Protein AF-A0A355BCX5-F1 (afdb_monomer_lite)

pLDDT: mean 84.25, std 14.7, range [41.22, 96.62]

Secondary structure (DSSP, 8-state):
-HHHHHHTTTTS-SSSHHHHHHHHHHHHHHHHHHHHHHHHHHHHHHHHHHHHHHHHS-S-B---TTTHHHHHHHHHHHHHH--GGGHHHHHHHHHHTB-HHHHHTS-SS-S-HHHHHHHHHHH--PPPHHHHHHHHHH----TT-HHHHHHHHHHHHHHHHHHHHHTT---

Radius of gyration: 29.66 Å; chains: 1; bounding box: 55×32×90 Å

Foldseek 3Di:
DVVVLVVVPPPDDDPPVVVVSVVVVVVVVVVVVVVVVVVVVLVVVLVVLLVVLCVLLVAADQQALVCLVSLLVSLVVSVVVDDPSCFVVSVVSNLVRYHHPLNVQDDPDDPGSVSSNVSSVVRRDQDALVVLVVVLVPQDQDPVCVVVSVVSNVVSVVSNVVNCVVVVVDD

Sequence (171 aa):
NFKVIFNELKDSDEKVVSGLKFKKLADEIKTYIEKQSDIITITMNKVEFLKLAAATINRSFEGDPLKLNSFIDAIELLDSIASNELKDTLILFVKTRLEGKAREIIPENPTSIQDIIKILKNKIKPENSKVVAGKIATLQIRNNDYAEFSKNVEELADALERTLVIEGMTQ

Structure (mmCIF, N/CA/C/O backbone):
data_AF-A0A355BCX5-F1
#
_entry.id   AF-A0A355BCX5-F1
#
loop_
_atom_site.group_PDB
_atom_site.id
_atom_site.type_symbol
_atom_site.label_atom_id
_atom_site.label_alt_id
_atom_site.label_comp_id
_atom_site.label_asym_id
_atom_site.label_entity_id
_atom_site.label_seq_id
_atom_site.pdbx_PDB_ins_code
_atom_site.Cartn_x
_atom_site.Cartn_y
_atom_site.Cartn_z
_atom_site.occupancy
_atom_site.B_iso_or_equiv
_atom_site.auth_seq_id
_atom_site.auth_comp_id
_atom_site.auth_asym_id
_atom_site.auth_atom_id
_atom_site.pdbx_PDB_model_num
ATOM 1 N N . ASN A 1 1 ? 8.278 -11.508 -45.360 1.00 52.72 1 ASN A N 1
ATOM 2 C CA . ASN A 1 1 ? 9.233 -10.489 -45.853 1.00 52.72 1 ASN A CA 1
ATOM 3 C C . ASN A 1 1 ? 10.602 -11.013 -46.271 1.00 52.72 1 ASN A C 1
ATOM 5 O O . ASN A 1 1 ? 11.017 -10.631 -47.352 1.00 52.72 1 ASN A O 1
ATOM 9 N N . PHE A 1 2 ? 11.266 -11.935 -45.555 1.00 41.22 2 PHE A N 1
ATOM 10 C CA . PHE A 1 2 ? 12.540 -12.540 -46.020 1.00 41.22 2 PHE A CA 1
ATOM 11 C C . PHE A 1 2 ? 12.479 -13.170 -47.428 1.00 41.22 2 PHE A C 1
ATOM 13 O O . PHE A 1 2 ? 13.434 -13.091 -48.193 1.00 41.22 2 PHE A O 1
ATOM 20 N N . LYS A 1 3 ? 11.330 -13.754 -47.792 1.00 45.88 3 LYS A N 1
ATOM 21 C CA . LYS A 1 3 ? 11.118 -14.444 -49.076 1.00 45.88 3 LYS A CA 1
ATOM 22 C C . LYS A 1 3 ? 11.081 -13.511 -50.300 1.00 45.88 3 LYS A C 1
ATOM 24 O O . LYS A 1 3 ? 11.353 -13.964 -51.401 1.00 45.88 3 LYS A O 1
ATOM 29 N N . VAL A 1 4 ? 10.734 -12.236 -50.109 1.00 53.41 4 VAL A N 1
ATOM 30 C CA . VAL A 1 4 ? 10.634 -11.244 -51.199 1.00 53.41 4 VAL A CA 1
ATOM 31 C C . VAL A 1 4 ? 12.023 -10.703 -51.539 1.00 53.41 4 VAL A C 1
ATOM 33 O O . VAL A 1 4 ? 12.421 -10.716 -52.697 1.00 53.41 4 VAL A O 1
ATOM 36 N N . ILE A 1 5 ? 12.807 -10.375 -50.510 1.00 52.09 5 ILE A N 1
ATOM 37 C CA . ILE A 1 5 ? 14.177 -9.852 -50.636 1.00 52.09 5 ILE A CA 1
ATOM 38 C C . ILE A 1 5 ? 15.110 -10.876 -51.303 1.00 52.09 5 ILE A C 1
ATOM 40 O O . ILE A 1 5 ? 15.967 -10.517 -52.104 1.00 52.09 5 ILE A O 1
ATOM 44 N N . PHE A 1 6 ? 14.923 -12.168 -51.017 1.00 48.34 6 PHE A N 1
ATOM 45 C CA . PHE A 1 6 ? 15.739 -13.228 -51.616 1.00 48.34 6 PHE A CA 1
ATOM 46 C C . PHE A 1 6 ? 15.461 -13.429 -53.116 1.00 48.34 6 PHE A C 1
ATOM 48 O O . PHE A 1 6 ? 16.357 -13.820 -53.860 1.00 48.34 6 PHE A O 1
ATOM 55 N N . ASN A 1 7 ? 14.235 -13.142 -53.571 1.00 49.66 7 ASN A N 1
ATOM 56 C CA . ASN A 1 7 ? 13.847 -13.309 -54.971 1.00 49.66 7 ASN A CA 1
ATOM 57 C C . ASN A 1 7 ? 14.336 -12.155 -55.862 1.00 49.66 7 ASN A C 1
ATOM 59 O O . ASN A 1 7 ? 14.687 -12.401 -57.009 1.00 49.66 7 ASN A O 1
ATOM 63 N N . GLU A 1 8 ? 14.446 -10.931 -55.339 1.00 49.16 8 GLU A N 1
ATOM 64 C CA . GLU A 1 8 ? 14.963 -9.768 -56.087 1.00 49.16 8 GLU A CA 1
ATOM 65 C C . GLU A 1 8 ? 16.483 -9.820 -56.349 1.00 49.16 8 GLU A C 1
ATOM 67 O O . GLU A 1 8 ? 17.011 -9.061 -57.161 1.00 49.16 8 GLU A O 1
ATOM 72 N N . LEU A 1 9 ? 17.212 -10.716 -55.675 1.00 46.91 9 LEU A N 1
ATOM 73 C CA . LEU A 1 9 ? 18.670 -10.851 -55.785 1.00 46.91 9 LEU A CA 1
ATOM 74 C C . LEU A 1 9 ? 19.126 -11.840 -56.864 1.00 46.91 9 LEU A C 1
ATOM 76 O O . LEU A 1 9 ? 20.314 -11.871 -57.184 1.00 46.91 9 LEU A O 1
ATOM 80 N N . LYS A 1 10 ? 18.210 -12.640 -57.420 1.00 49.28 10 LYS A N 1
ATOM 81 C CA . LYS A 1 10 ? 18.548 -13.681 -58.399 1.00 49.28 10 LYS A CA 1
ATOM 82 C C . LYS A 1 10 ? 18.809 -13.127 -59.810 1.00 49.28 10 LYS A C 1
ATOM 84 O O . LYS A 1 10 ? 19.475 -13.796 -60.589 1.00 49.28 10 LYS A O 1
ATOM 89 N N . ASP A 1 11 ? 18.361 -11.900 -60.091 1.00 51.72 11 ASP A N 1
ATOM 90 C CA . ASP A 1 11 ? 18.287 -11.344 -61.453 1.00 51.72 11 ASP A CA 1
ATOM 91 C C . ASP A 1 11 ? 19.242 -10.161 -61.737 1.00 51.72 11 ASP A C 1
ATOM 93 O O . ASP A 1 11 ? 19.022 -9.413 -62.685 1.00 51.72 11 ASP A O 1
ATOM 97 N N . SER A 1 12 ? 20.319 -9.942 -60.964 1.00 45.84 12 SER A N 1
ATOM 98 C CA . SER A 1 12 ? 21.251 -8.834 -61.267 1.00 45.84 12 SER A CA 1
ATOM 99 C C . SER A 1 12 ? 22.736 -9.178 -61.089 1.00 45.84 12 SER A C 1
ATOM 101 O O . SER A 1 12 ? 23.195 -9.315 -59.956 1.00 45.84 12 SER A O 1
ATOM 103 N N . ASP A 1 13 ? 23.438 -9.258 -62.223 1.00 46.75 13 ASP A N 1
ATOM 104 C CA . ASP A 1 13 ? 24.884 -9.214 -62.511 1.00 46.75 13 ASP A CA 1
ATOM 105 C C . ASP A 1 13 ? 25.913 -9.358 -61.366 1.00 46.75 13 ASP A C 1
ATOM 107 O O . ASP A 1 13 ? 25.975 -8.625 -60.377 1.00 46.75 13 ASP A O 1
ATOM 111 N N . GLU A 1 14 ? 26.844 -10.287 -61.582 1.00 50.94 14 GLU A N 1
ATOM 112 C CA . GLU A 1 14 ? 27.129 -11.355 -60.621 1.00 50.94 14 GLU A CA 1
ATOM 113 C C . GLU A 1 14 ? 28.325 -11.152 -59.665 1.00 50.94 14 GLU A C 1
ATOM 115 O O . GLU A 1 14 ? 28.545 -12.009 -58.812 1.00 50.94 14 GLU A O 1
ATOM 120 N N . LYS A 1 15 ? 29.137 -10.080 -59.730 1.00 48.84 15 LYS A N 1
ATOM 121 C CA . LYS A 1 15 ? 30.386 -10.048 -58.908 1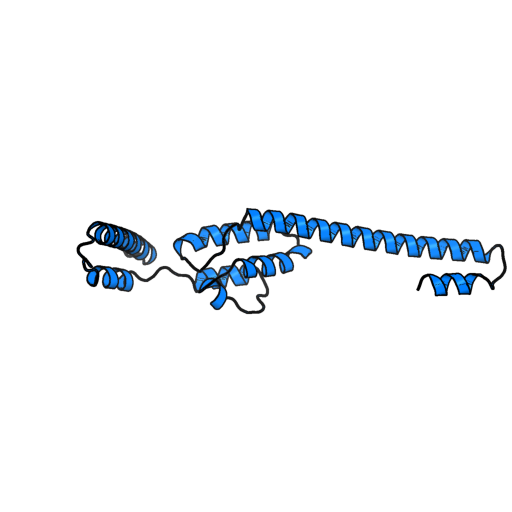.00 48.84 15 LYS A CA 1
ATOM 122 C C . LYS A 1 15 ? 30.755 -8.771 -58.150 1.00 48.84 15 LYS A C 1
ATOM 124 O O . LYS A 1 15 ? 31.453 -8.880 -57.148 1.00 48.84 15 LYS A O 1
ATOM 129 N N . VAL A 1 16 ? 30.285 -7.587 -58.544 1.00 45.53 16 VAL A N 1
ATOM 130 C CA . VAL A 1 16 ? 30.591 -6.325 -57.818 1.00 45.53 16 VAL A CA 1
ATOM 131 C C . VAL A 1 16 ? 29.358 -5.782 -57.088 1.00 45.53 16 VAL A C 1
ATOM 133 O O . VAL A 1 16 ? 29.449 -5.284 -55.967 1.00 45.53 16 VAL A O 1
ATOM 136 N N . VAL A 1 17 ? 28.180 -5.964 -57.686 1.00 49.84 17 VAL A N 1
ATOM 137 C CA . VAL A 1 17 ? 26.880 -5.591 -57.113 1.00 49.84 17 VAL A CA 1
ATOM 138 C C . VAL A 1 17 ? 26.498 -6.520 -55.954 1.00 49.84 17 VAL A C 1
ATOM 140 O O . VAL A 1 17 ? 25.881 -6.078 -54.985 1.00 49.84 17 VAL A O 1
ATOM 143 N N . SER A 1 18 ? 26.933 -7.781 -55.999 1.00 52.59 18 SER A N 1
ATOM 144 C CA . SER A 1 18 ? 26.726 -8.761 -54.933 1.00 52.59 18 SER A CA 1
ATOM 145 C C . SER A 1 18 ? 27.391 -8.322 -53.624 1.00 52.59 18 SER A C 1
ATOM 147 O O . SER A 1 18 ? 26.712 -8.240 -52.607 1.00 52.59 18 SER A O 1
ATOM 149 N N . GLY A 1 19 ? 28.669 -7.927 -53.635 1.00 52.94 19 GLY A N 1
ATOM 150 C CA . GLY A 1 19 ? 29.395 -7.509 -52.424 1.00 52.94 19 GLY A CA 1
ATOM 151 C C . GLY A 1 19 ? 28.792 -6.293 -51.704 1.00 52.94 19 GLY A C 1
ATOM 152 O O . GLY A 1 19 ? 28.681 -6.295 -50.477 1.00 52.94 19 GLY A O 1
ATOM 153 N N . LEU A 1 20 ? 28.341 -5.275 -52.451 1.00 53.22 20 LEU A N 1
ATOM 154 C CA . LEU A 1 20 ? 27.690 -4.089 -51.872 1.00 53.22 20 LEU A CA 1
ATOM 155 C C . LEU A 1 20 ? 26.283 -4.401 -51.331 1.00 53.22 20 LEU A C 1
ATOM 157 O O . LEU A 1 20 ? 25.919 -3.921 -50.256 1.00 53.22 20 LEU A O 1
ATOM 161 N N . LYS A 1 21 ? 25.502 -5.228 -52.044 1.00 62.00 21 LYS A N 1
ATOM 162 C CA . LYS A 1 21 ? 24.171 -5.678 -51.600 1.00 62.00 21 LYS A CA 1
ATOM 163 C C . LYS A 1 21 ? 24.260 -6.593 -50.373 1.00 62.00 21 LYS A C 1
ATOM 165 O O . LYS A 1 21 ? 23.463 -6.436 -49.452 1.00 62.00 21 LYS A O 1
ATOM 170 N N . PHE A 1 22 ? 25.258 -7.479 -50.309 1.00 63.31 22 PHE A N 1
ATOM 171 C CA . PHE A 1 22 ? 25.509 -8.336 -49.146 1.00 63.31 22 PHE A CA 1
ATOM 172 C C . PHE A 1 22 ? 25.932 -7.537 -47.914 1.00 63.31 22 PHE A C 1
ATOM 174 O O . PHE A 1 22 ? 25.459 -7.836 -46.822 1.00 63.31 22 PHE A O 1
ATOM 181 N N . LYS A 1 23 ? 26.764 -6.499 -48.072 1.00 72.38 23 LYS A N 1
ATOM 182 C CA . LYS A 1 23 ? 27.154 -5.632 -46.951 1.00 72.38 23 LYS A CA 1
ATOM 183 C C . LYS A 1 23 ? 25.956 -4.873 -46.378 1.00 72.38 23 LYS A C 1
ATOM 185 O O . LYS A 1 23 ? 25.743 -4.907 -45.174 1.00 72.38 23 LYS A O 1
ATOM 190 N N . LYS A 1 24 ? 25.128 -4.276 -47.243 1.00 76.62 24 LYS A N 1
ATOM 191 C CA . LYS A 1 24 ? 23.904 -3.579 -46.822 1.00 76.62 24 LYS A CA 1
ATOM 192 C C . LYS A 1 24 ? 22.926 -4.517 -46.105 1.00 76.62 24 LYS A C 1
ATOM 194 O O . LYS A 1 24 ? 22.400 -4.165 -45.056 1.00 76.62 24 LYS A O 1
ATOM 199 N N . LEU A 1 25 ? 22.734 -5.728 -46.631 1.00 75.38 25 LEU A N 1
ATOM 200 C CA . LEU A 1 25 ? 21.898 -6.746 -45.993 1.00 75.38 25 LEU A CA 1
ATOM 201 C C . LEU A 1 25 ? 22.469 -7.197 -44.638 1.00 75.38 25 LEU A C 1
ATOM 203 O O . LEU A 1 25 ? 21.715 -7.385 -43.689 1.00 75.38 25 LEU A O 1
ATOM 207 N N . ALA A 1 26 ? 23.791 -7.352 -44.526 1.00 77.50 26 ALA A N 1
ATOM 208 C CA . ALA A 1 26 ? 24.448 -7.698 -43.269 1.00 77.50 26 ALA A CA 1
ATOM 209 C C . ALA A 1 26 ? 24.286 -6.593 -42.212 1.00 77.50 26 ALA A C 1
ATOM 211 O O . ALA A 1 26 ? 23.997 -6.904 -41.057 1.00 77.50 26 ALA A O 1
ATOM 212 N N . ASP A 1 27 ? 24.407 -5.324 -42.608 1.00 81.50 27 ASP A N 1
ATOM 213 C CA . ASP A 1 27 ? 24.189 -4.174 -41.725 1.00 81.50 27 ASP A CA 1
ATOM 214 C C . ASP A 1 27 ? 22.724 -4.111 -41.245 1.00 81.50 27 ASP A C 1
ATOM 216 O O . ASP A 1 27 ? 22.469 -3.953 -40.052 1.00 81.50 27 ASP A O 1
ATOM 220 N N . GLU A 1 28 ? 21.750 -4.337 -42.136 1.00 81.50 28 GLU A N 1
ATOM 221 C CA . GLU A 1 28 ? 20.321 -4.390 -41.785 1.00 81.50 28 GLU A CA 1
ATOM 222 C C . GLU A 1 28 ? 19.988 -5.555 -40.835 1.00 81.50 28 GLU A C 1
ATOM 224 O O . GLU A 1 28 ? 19.253 -5.376 -39.858 1.00 81.50 28 GLU A O 1
ATOM 229 N N . ILE A 1 29 ? 20.559 -6.742 -41.077 1.00 80.56 29 ILE A N 1
ATOM 230 C CA . ILE A 1 29 ? 20.419 -7.906 -40.189 1.00 80.56 29 ILE A CA 1
ATOM 231 C C . ILE A 1 29 ? 21.027 -7.603 -38.817 1.00 80.56 29 ILE A C 1
ATOM 233 O O . ILE A 1 29 ? 20.406 -7.906 -37.798 1.00 80.56 29 ILE A O 1
ATOM 237 N N . LYS A 1 30 ? 22.207 -6.976 -38.773 1.00 83.62 30 LYS A N 1
ATOM 238 C CA . LYS A 1 30 ? 22.875 -6.602 -37.523 1.00 83.62 30 LYS A CA 1
ATOM 239 C C . LYS A 1 30 ? 22.021 -5.634 -36.703 1.00 83.62 30 LYS A C 1
ATOM 241 O O . LYS A 1 30 ? 21.745 -5.919 -35.542 1.00 83.62 30 LYS A O 1
ATOM 246 N N . THR A 1 31 ? 21.512 -4.565 -37.319 1.00 85.19 31 THR A N 1
ATOM 247 C CA . THR A 1 31 ? 20.613 -3.608 -36.651 1.00 85.19 31 THR A CA 1
ATOM 248 C C . THR A 1 31 ? 19.330 -4.272 -36.144 1.00 85.19 31 THR A C 1
ATOM 250 O O . THR A 1 31 ? 18.820 -3.911 -35.083 1.00 85.19 31 THR A O 1
ATOM 253 N N . TYR A 1 32 ? 18.779 -5.243 -36.878 1.00 83.00 32 TYR A N 1
ATOM 254 C CA . TYR A 1 32 ? 17.609 -5.992 -36.419 1.00 83.00 32 TYR A CA 1
ATOM 255 C C . TYR A 1 32 ? 17.924 -6.866 -35.197 1.00 83.00 32 TYR A C 1
ATOM 257 O O . TYR A 1 32 ? 17.150 -6.872 -34.241 1.00 83.00 32 TYR A O 1
ATOM 265 N N . ILE A 1 33 ? 19.055 -7.578 -35.207 1.00 83.81 33 ILE A N 1
ATOM 266 C CA . ILE A 1 33 ? 19.494 -8.420 -34.085 1.00 83.81 33 ILE A CA 1
ATOM 267 C C . ILE A 1 33 ? 19.739 -7.572 -32.832 1.00 83.81 33 ILE A C 1
ATOM 269 O O . ILE A 1 33 ? 19.271 -7.942 -31.758 1.00 83.81 33 ILE A O 1
ATOM 273 N N . GLU A 1 34 ? 20.403 -6.423 -32.970 1.00 82.31 34 GLU A N 1
ATOM 274 C CA . GLU A 1 34 ? 20.648 -5.484 -31.865 1.00 82.31 34 GLU A CA 1
ATOM 275 C C . GLU A 1 34 ? 19.327 -5.003 -31.245 1.00 82.31 34 GLU A C 1
ATOM 277 O O . GLU A 1 34 ? 19.114 -5.172 -30.047 1.00 82.31 34 GLU A O 1
ATOM 282 N N . LYS A 1 35 ? 18.369 -4.553 -32.069 1.00 82.44 35 LYS A N 1
ATOM 283 C CA . LYS A 1 35 ? 17.033 -4.157 -31.590 1.00 82.44 35 LYS A CA 1
ATOM 284 C C . LYS A 1 35 ? 16.299 -5.281 -30.856 1.00 82.44 35 LYS A C 1
ATOM 286 O O . LYS A 1 35 ? 15.636 -5.025 -29.857 1.00 82.44 35 LYS A O 1
ATOM 291 N N . GLN A 1 36 ? 16.379 -6.520 -31.346 1.00 78.69 36 GLN A N 1
ATOM 292 C CA . GLN A 1 36 ? 15.753 -7.663 -30.671 1.00 78.69 36 GLN A CA 1
ATOM 293 C C . GLN A 1 36 ? 16.427 -7.967 -29.327 1.00 78.69 36 GLN A C 1
ATOM 295 O O . GLN A 1 36 ? 15.737 -8.252 -28.350 1.00 78.69 36 GLN A O 1
ATOM 300 N N . SER A 1 37 ? 17.755 -7.858 -29.255 1.00 77.25 37 SER A N 1
ATOM 301 C CA . SER A 1 37 ? 18.516 -8.025 -28.013 1.00 77.25 37 SER A CA 1
ATOM 302 C C . SER A 1 37 ? 18.127 -6.985 -26.956 1.00 77.25 37 SER A C 1
ATOM 304 O O . SER A 1 37 ? 17.933 -7.337 -25.790 1.00 77.25 37 SER A O 1
ATOM 306 N N . ASP A 1 38 ? 17.939 -5.727 -27.357 1.00 80.31 38 ASP A N 1
ATOM 307 C CA . ASP A 1 38 ? 17.505 -4.652 -26.455 1.00 80.31 38 ASP A CA 1
ATOM 308 C C . ASP A 1 38 ? 16.096 -4.914 -25.904 1.00 80.31 38 ASP A C 1
ATOM 310 O O . ASP A 1 38 ? 15.863 -4.812 -24.699 1.00 80.31 38 ASP A O 1
ATOM 314 N N . ILE A 1 39 ? 15.160 -5.347 -26.758 1.00 78.50 39 ILE A N 1
ATOM 315 C CA . ILE A 1 39 ? 13.789 -5.700 -26.347 1.00 78.50 39 ILE A CA 1
ATOM 316 C C . ILE A 1 39 ? 13.797 -6.852 -25.336 1.00 78.50 39 ILE A C 1
ATOM 318 O O . ILE A 1 39 ? 13.076 -6.801 -24.332 1.00 78.50 39 ILE A O 1
ATOM 322 N N . ILE A 1 40 ? 14.605 -7.887 -25.581 1.00 75.00 40 ILE A N 1
ATOM 323 C CA . ILE A 1 40 ? 14.744 -9.030 -24.670 1.00 75.00 40 ILE A CA 1
ATOM 324 C C . ILE A 1 40 ? 15.301 -8.558 -23.323 1.00 75.00 40 ILE A C 1
ATOM 326 O O . ILE A 1 40 ? 14.741 -8.902 -22.282 1.00 75.00 40 ILE A O 1
ATOM 330 N N . THR A 1 41 ? 16.330 -7.710 -23.338 1.00 78.31 41 THR A N 1
ATOM 331 C CA . THR A 1 41 ? 16.964 -7.166 -22.126 1.00 78.31 41 THR A CA 1
ATOM 332 C C . THR A 1 41 ? 15.984 -6.330 -21.298 1.00 78.31 41 THR A C 1
ATOM 334 O O . THR A 1 41 ? 15.838 -6.555 -20.096 1.00 78.31 41 THR A O 1
ATOM 337 N N . ILE A 1 42 ? 15.231 -5.427 -21.935 1.00 77.19 42 ILE A N 1
ATOM 338 C CA . ILE A 1 42 ? 14.196 -4.613 -21.274 1.00 77.19 42 ILE A CA 1
ATOM 339 C C . ILE A 1 42 ? 13.094 -5.505 -20.685 1.00 77.19 42 ILE A C 1
ATOM 341 O O . ILE A 1 42 ? 12.618 -5.272 -19.572 1.00 77.19 42 ILE A O 1
ATOM 345 N N . THR A 1 43 ? 12.687 -6.549 -21.409 1.00 75.38 43 THR A N 1
ATOM 346 C CA . THR A 1 43 ? 11.642 -7.476 -20.950 1.00 75.38 43 THR A CA 1
ATOM 347 C C . THR A 1 43 ? 12.105 -8.301 -19.750 1.00 75.38 43 THR A C 1
ATOM 349 O O . THR A 1 43 ? 11.349 -8.455 -18.791 1.00 75.38 43 THR A O 1
ATOM 352 N N . MET A 1 44 ? 13.348 -8.791 -19.756 1.00 69.56 44 MET A N 1
ATOM 353 C CA . MET A 1 44 ? 13.931 -9.492 -18.606 1.00 69.56 44 MET A CA 1
ATOM 354 C C . MET A 1 44 ? 13.995 -8.583 -17.374 1.00 69.56 44 MET A C 1
ATOM 356 O O . MET A 1 44 ? 13.545 -8.989 -16.303 1.00 69.56 44 MET A O 1
ATOM 360 N N . ASN A 1 45 ? 14.415 -7.329 -17.552 1.00 84.25 45 ASN A N 1
ATOM 361 C CA . ASN A 1 45 ? 14.464 -6.336 -16.478 1.00 84.25 45 ASN A CA 1
ATOM 362 C C . ASN A 1 45 ? 13.064 -6.056 -15.886 1.00 84.25 45 ASN A C 1
ATOM 364 O O . ASN A 1 45 ? 12.890 -6.015 -14.670 1.00 84.25 45 ASN A O 1
ATOM 368 N N . LYS A 1 46 ? 12.016 -5.984 -16.724 1.00 88.56 46 LYS A N 1
ATOM 369 C CA . LYS A 1 46 ? 10.617 -5.867 -16.259 1.00 88.56 46 LYS A CA 1
ATOM 370 C C . LYS A 1 46 ? 10.177 -7.046 -15.395 1.00 88.56 46 LYS A C 1
ATOM 372 O O . LYS A 1 46 ? 9.525 -6.845 -14.372 1.00 88.56 46 LYS A O 1
ATOM 377 N N . VAL A 1 47 ? 10.504 -8.274 -15.796 1.00 90.38 47 VAL A N 1
ATOM 378 C CA . VAL A 1 47 ? 10.122 -9.481 -15.045 1.00 90.38 47 VAL A CA 1
ATOM 379 C C . VAL A 1 47 ? 10.836 -9.535 -13.696 1.00 90.38 47 VAL A C 1
ATOM 381 O O . VAL A 1 47 ? 10.210 -9.850 -12.685 1.00 90.38 47 VAL A O 1
ATOM 384 N N . GLU A 1 48 ? 12.128 -9.221 -13.660 1.00 90.50 48 GLU A N 1
ATOM 385 C CA . GLU A 1 48 ? 12.910 -9.167 -12.420 1.00 90.50 48 GLU A CA 1
ATOM 386 C C . GLU A 1 48 ? 12.399 -8.073 -11.481 1.00 90.50 48 GLU A C 1
ATOM 388 O O . GLU A 1 48 ? 12.162 -8.336 -10.299 1.00 90.50 48 GLU A O 1
ATOM 393 N N . PHE A 1 49 ? 12.114 -6.888 -12.022 1.00 93.00 49 PHE A N 1
ATOM 394 C CA . PHE A 1 49 ? 11.515 -5.795 -11.269 1.00 93.00 49 PHE A CA 1
ATOM 395 C C . PHE A 1 49 ? 10.153 -6.177 -10.680 1.00 93.00 49 PHE A C 1
ATOM 397 O O . PHE A 1 49 ? 9.899 -5.928 -9.506 1.00 93.00 49 PHE A O 1
ATOM 404 N N . LEU A 1 50 ? 9.282 -6.835 -11.450 1.00 94.00 50 LEU A N 1
ATOM 405 C CA . LEU A 1 50 ? 7.977 -7.281 -10.954 1.00 94.00 50 LEU A CA 1
ATOM 406 C C . LEU A 1 50 ? 8.090 -8.349 -9.862 1.00 94.00 50 LEU A C 1
ATOM 408 O O . LEU A 1 50 ? 7.284 -8.352 -8.933 1.00 94.00 50 LEU A O 1
ATOM 412 N N . LYS A 1 51 ? 9.089 -9.236 -9.932 1.00 94.31 51 LYS A N 1
ATOM 413 C CA . LYS A 1 51 ? 9.367 -10.197 -8.852 1.00 94.31 51 LYS A CA 1
ATOM 414 C C . LYS A 1 51 ? 9.783 -9.481 -7.571 1.00 94.31 51 LYS A C 1
ATOM 416 O O . LYS A 1 51 ? 9.261 -9.810 -6.508 1.00 94.31 51 LYS A O 1
ATOM 421 N N . LEU A 1 52 ? 10.669 -8.488 -7.676 1.00 93.75 52 LEU A N 1
ATOM 422 C CA . LEU A 1 52 ? 11.052 -7.646 -6.544 1.00 93.75 52 LEU A CA 1
ATOM 423 C C . LEU A 1 52 ? 9.835 -6.900 -5.986 1.00 93.75 52 LEU A C 1
ATOM 425 O O . LEU A 1 52 ? 9.567 -6.976 -4.793 1.00 93.75 52 LEU A O 1
ATOM 429 N N . ALA A 1 53 ? 9.048 -6.257 -6.848 1.00 94.31 53 ALA A N 1
ATOM 430 C CA . ALA A 1 53 ? 7.850 -5.524 -6.456 1.00 94.31 53 ALA A CA 1
ATOM 431 C C . ALA A 1 53 ? 6.826 -6.421 -5.742 1.00 94.31 53 ALA A C 1
ATOM 433 O O . ALA A 1 53 ? 6.257 -6.021 -4.728 1.00 94.31 53 ALA A O 1
ATOM 434 N N . ALA A 1 54 ? 6.631 -7.655 -6.216 1.00 94.69 54 ALA A N 1
ATOM 435 C CA . ALA A 1 54 ? 5.767 -8.644 -5.576 1.00 94.69 54 ALA A CA 1
ATOM 436 C C . ALA A 1 54 ? 6.301 -9.139 -4.224 1.00 94.69 54 ALA A C 1
ATOM 438 O O . ALA A 1 54 ? 5.501 -9.463 -3.349 1.00 94.69 54 ALA A O 1
ATOM 439 N N . ALA A 1 55 ? 7.621 -9.187 -4.041 1.00 94.88 55 ALA A N 1
ATOM 440 C CA . ALA A 1 55 ? 8.232 -9.517 -2.757 1.00 94.88 55 ALA A CA 1
ATOM 441 C C . ALA A 1 55 ? 8.121 -8.357 -1.752 1.00 94.88 55 ALA A C 1
ATOM 443 O O . ALA A 1 55 ? 7.835 -8.595 -0.580 1.00 94.88 55 ALA A O 1
ATOM 444 N N . THR A 1 56 ? 8.300 -7.114 -2.212 1.00 94.56 56 THR A N 1
ATOM 445 C CA . THR A 1 56 ? 8.201 -5.903 -1.383 1.00 94.56 56 THR A CA 1
ATOM 446 C C . THR A 1 56 ? 6.754 -5.615 -0.980 1.00 94.56 56 THR A C 1
ATOM 448 O O . THR A 1 56 ? 6.469 -5.385 0.192 1.00 94.56 56 THR A O 1
ATOM 451 N N . ILE A 1 57 ? 5.821 -5.670 -1.935 1.00 94.94 57 ILE A N 1
ATOM 452 C CA . ILE A 1 57 ? 4.380 -5.505 -1.710 1.00 94.94 57 ILE A CA 1
ATOM 453 C C . ILE A 1 57 ? 3.717 -6.878 -1.852 1.00 94.94 57 ILE A C 1
ATOM 455 O O . ILE A 1 57 ? 3.137 -7.233 -2.886 1.00 94.94 57 ILE A O 1
ATOM 459 N N . ASN A 1 58 ? 3.847 -7.662 -0.783 1.00 90.56 58 ASN A N 1
ATOM 460 C CA . ASN A 1 58 ? 3.404 -9.056 -0.720 1.00 90.56 58 ASN A CA 1
ATOM 461 C C . ASN A 1 58 ? 1.932 -9.234 -0.311 1.00 90.56 58 ASN A C 1
ATOM 463 O O . ASN A 1 58 ? 1.422 -10.354 -0.326 1.00 90.56 58 ASN A O 1
ATOM 467 N N . ARG A 1 59 ? 1.248 -8.151 0.063 1.00 90.75 59 ARG A N 1
ATOM 468 C CA . ARG A 1 59 ? -0.162 -8.144 0.464 1.00 90.75 59 ARG A CA 1
ATOM 469 C C . ARG A 1 59 ? -0.894 -6.999 -0.213 1.00 90.75 59 ARG A C 1
ATOM 471 O O . ARG A 1 59 ? -0.310 -5.944 -0.460 1.00 90.75 59 ARG A O 1
ATOM 478 N N . SER A 1 60 ? -2.173 -7.223 -0.481 1.00 94.25 60 SER A N 1
ATOM 479 C CA . SER A 1 60 ? -3.070 -6.171 -0.932 1.00 94.25 60 SER A CA 1
ATOM 480 C C . SER A 1 60 ? -3.347 -5.173 0.190 1.00 94.25 60 SER A C 1
ATOM 482 O O . SER A 1 60 ? -3.329 -5.514 1.376 1.00 94.25 60 SER A O 1
ATOM 484 N N . PHE A 1 61 ? -3.591 -3.925 -0.191 1.00 96.62 61 PHE A N 1
ATOM 485 C CA . PHE A 1 61 ? -3.918 -2.836 0.711 1.00 96.62 61 PHE A CA 1
ATOM 486 C C . PHE A 1 61 ? -5.371 -2.406 0.514 1.00 96.62 61 PHE A C 1
ATOM 488 O O . PHE A 1 61 ? -5.741 -1.899 -0.542 1.00 96.62 61 PHE A O 1
ATOM 495 N N . GLU A 1 62 ? -6.183 -2.596 1.553 1.00 95.00 62 GLU A N 1
ATOM 496 C CA . GLU A 1 62 ? -7.632 -2.334 1.533 1.00 95.00 62 GLU A CA 1
ATOM 497 C C . GLU A 1 62 ? -8.004 -0.901 1.950 1.00 95.00 62 GLU A C 1
ATOM 499 O O . GLU A 1 62 ? -9.139 -0.459 1.761 1.00 95.00 62 GLU A O 1
ATOM 504 N N . GLY A 1 63 ? -7.048 -0.154 2.514 1.00 92.88 63 GLY A N 1
ATOM 505 C CA . GLY A 1 63 ? -7.268 1.204 3.018 1.00 92.88 63 GLY A CA 1
ATOM 506 C C . GLY A 1 63 ? -7.283 1.337 4.540 1.00 92.88 63 GLY A C 1
ATOM 507 O O . GLY A 1 63 ? -7.875 2.285 5.053 1.00 92.88 63 GLY A O 1
ATOM 508 N N . ASP A 1 64 ? -6.638 0.410 5.252 1.00 91.25 64 ASP A N 1
ATOM 509 C CA . ASP A 1 64 ? -6.401 0.490 6.696 1.00 91.25 64 ASP A CA 1
ATOM 510 C C . ASP A 1 64 ? -5.404 1.627 7.022 1.00 91.25 64 ASP A C 1
ATOM 512 O O . ASP A 1 64 ? -4.239 1.554 6.611 1.00 91.25 64 ASP A O 1
ATOM 516 N N . PRO A 1 65 ? -5.812 2.669 7.773 1.00 90.00 65 PRO A N 1
ATOM 517 C CA . PRO A 1 65 ? -4.932 3.776 8.136 1.00 90.00 65 PRO A CA 1
ATOM 518 C C . PRO A 1 65 ? -3.667 3.355 8.893 1.00 90.00 65 PRO A C 1
ATOM 520 O O . PRO A 1 65 ? -2.635 4.004 8.739 1.00 90.00 65 PRO A O 1
ATOM 523 N N . LEU A 1 66 ? -3.705 2.266 9.671 1.00 88.00 66 LEU A N 1
ATOM 524 C CA . LEU A 1 66 ? -2.551 1.802 10.453 1.00 88.00 66 LEU A CA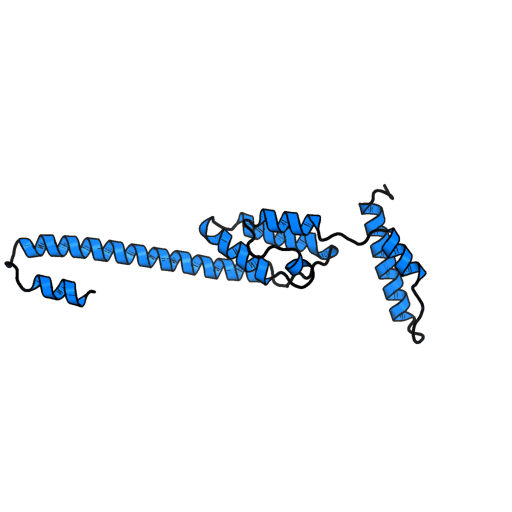 1
ATOM 525 C C . LEU A 1 66 ? -1.456 1.187 9.577 1.00 88.00 66 LEU A C 1
ATOM 527 O O . LEU A 1 66 ? -0.280 1.218 9.933 1.00 88.00 66 LEU A O 1
ATOM 531 N N . LYS A 1 67 ? -1.834 0.646 8.417 1.00 92.38 67 LYS A N 1
ATOM 532 C CA . LYS A 1 67 ? -0.912 0.023 7.454 1.00 92.38 67 LYS A CA 1
ATOM 533 C C . LYS A 1 67 ? -0.496 0.974 6.334 1.00 92.38 67 LYS A C 1
ATOM 535 O O . LYS A 1 67 ? 0.376 0.629 5.540 1.00 92.38 67 LYS A O 1
ATOM 540 N N . LEU A 1 68 ? -1.098 2.165 6.279 1.00 93.38 68 LEU A N 1
ATOM 541 C CA . LEU A 1 68 ? -0.909 3.131 5.203 1.00 93.38 68 LEU A CA 1
ATOM 542 C C . LEU A 1 68 ? 0.561 3.523 5.019 1.00 93.38 68 LEU A C 1
ATOM 544 O O . LEU A 1 68 ? 1.059 3.461 3.901 1.00 93.38 68 LEU A O 1
ATOM 548 N N . ASN A 1 69 ? 1.256 3.892 6.099 1.00 93.25 69 ASN A N 1
ATOM 549 C CA . ASN A 1 69 ? 2.648 4.343 6.004 1.00 93.25 69 ASN A CA 1
ATOM 550 C C . ASN A 1 69 ? 3.567 3.224 5.509 1.00 93.25 69 ASN A C 1
ATOM 552 O O . ASN A 1 69 ? 4.290 3.427 4.547 1.00 93.25 69 ASN A O 1
ATOM 556 N N . SER A 1 70 ? 3.446 2.013 6.061 1.00 94.44 70 SER A N 1
ATOM 557 C CA . SER A 1 70 ? 4.241 0.866 5.601 1.00 94.44 70 SER A CA 1
ATOM 558 C C . SER A 1 70 ? 4.014 0.553 4.118 1.00 94.44 70 SER A C 1
ATOM 560 O O . SER A 1 70 ? 4.961 0.222 3.405 1.00 94.44 70 SER A O 1
ATOM 562 N N . PHE A 1 71 ? 2.774 0.675 3.639 1.00 96.62 71 PHE A N 1
ATOM 563 C CA . PHE A 1 71 ? 2.460 0.497 2.225 1.00 96.62 71 PHE A CA 1
ATOM 564 C C . PHE A 1 71 ? 3.050 1.617 1.353 1.00 96.62 71 PHE A C 1
ATOM 566 O O . PHE A 1 71 ? 3.579 1.344 0.278 1.00 96.62 71 PHE A O 1
ATOM 573 N N . ILE A 1 72 ? 2.999 2.867 1.819 1.00 96.06 72 ILE A N 1
ATOM 574 C CA . ILE A 1 72 ? 3.592 4.017 1.127 1.00 96.06 72 ILE A CA 1
ATOM 575 C C . ILE A 1 72 ? 5.110 3.886 1.051 1.00 96.06 72 ILE A C 1
ATOM 577 O O . ILE A 1 72 ? 5.652 4.027 -0.039 1.00 96.06 72 ILE A O 1
ATOM 581 N N . ASP A 1 73 ? 5.777 3.549 2.152 1.00 96.25 73 ASP A N 1
ATOM 582 C CA . ASP A 1 73 ? 7.233 3.388 2.202 1.00 96.25 73 ASP A CA 1
ATOM 583 C C . ASP A 1 73 ? 7.699 2.307 1.211 1.00 96.25 73 ASP A C 1
ATOM 585 O O . ASP A 1 73 ? 8.691 2.474 0.501 1.00 96.25 73 ASP A O 1
ATOM 589 N N . ALA A 1 74 ? 6.939 1.212 1.095 1.00 96.38 74 ALA A N 1
ATOM 590 C CA . ALA A 1 74 ? 7.194 0.159 0.115 1.00 96.38 74 ALA A CA 1
ATOM 591 C C . ALA A 1 74 ? 7.065 0.658 -1.335 1.00 96.38 74 ALA A C 1
ATOM 593 O O . ALA A 1 74 ? 7.881 0.302 -2.189 1.00 96.38 74 ALA A O 1
ATOM 594 N N . ILE A 1 75 ? 6.057 1.486 -1.626 1.00 96.25 75 ILE A N 1
ATOM 595 C CA . ILE A 1 75 ? 5.879 2.094 -2.948 1.00 96.25 75 ILE A CA 1
ATOM 596 C C . ILE A 1 75 ? 6.999 3.097 -3.241 1.00 96.25 75 ILE A C 1
ATOM 598 O O . ILE A 1 75 ? 7.550 3.069 -4.338 1.00 96.25 75 ILE A O 1
ATOM 602 N N . GLU A 1 76 ? 7.345 3.961 -2.287 1.00 96.44 76 GLU A N 1
ATOM 603 C CA . GLU A 1 76 ? 8.406 4.965 -2.426 1.00 96.44 76 GLU A CA 1
ATOM 604 C C . GLU A 1 76 ? 9.766 4.300 -2.676 1.00 96.44 76 GLU A C 1
ATOM 606 O O . GLU A 1 76 ? 10.510 4.723 -3.564 1.00 96.44 76 GLU A O 1
ATOM 611 N N . LEU A 1 77 ? 10.056 3.195 -1.982 1.00 95.19 77 LEU A N 1
ATOM 612 C CA . LEU A 1 77 ? 11.244 2.384 -2.235 1.00 95.19 77 LEU A CA 1
ATOM 613 C C . LEU A 1 77 ? 11.272 1.863 -3.677 1.00 95.19 77 LEU A C 1
ATOM 615 O O . LEU A 1 77 ? 12.269 2.047 -4.376 1.00 95.19 77 LEU A O 1
ATOM 619 N N . LEU A 1 78 ? 10.186 1.243 -4.146 1.00 95.25 78 LEU A N 1
ATOM 620 C CA . LEU A 1 78 ? 10.106 0.737 -5.520 1.00 95.25 78 LEU A CA 1
ATOM 621 C C . LEU A 1 78 ? 10.199 1.863 -6.556 1.00 95.25 78 LEU A C 1
ATOM 623 O O . LEU A 1 78 ? 10.846 1.688 -7.587 1.00 95.25 78 LEU A O 1
ATOM 627 N N . ASP A 1 79 ? 9.602 3.021 -6.276 1.00 94.88 79 ASP A N 1
ATOM 628 C CA . ASP A 1 79 ? 9.671 4.201 -7.136 1.00 94.88 79 ASP A CA 1
ATOM 629 C C . ASP A 1 79 ? 11.110 4.722 -7.241 1.00 94.88 79 ASP A C 1
ATOM 631 O O . ASP A 1 79 ? 11.555 5.056 -8.337 1.00 94.88 79 ASP A O 1
ATOM 635 N N . SER A 1 80 ? 11.873 4.717 -6.143 1.00 93.00 80 SER A N 1
ATOM 636 C CA . SER A 1 80 ? 13.279 5.150 -6.136 1.00 93.00 80 SER A CA 1
ATOM 637 C C . SER A 1 80 ? 14.215 4.250 -6.953 1.00 93.00 80 SER A C 1
ATOM 639 O O . SER A 1 80 ? 15.214 4.729 -7.487 1.00 93.00 80 SER A O 1
ATOM 641 N N . ILE A 1 81 ? 13.887 2.960 -7.075 1.00 90.56 81 ILE A N 1
ATOM 642 C CA . ILE A 1 81 ? 14.701 1.964 -7.789 1.00 90.56 81 ILE A CA 1
ATOM 643 C C . ILE A 1 81 ? 14.272 1.852 -9.261 1.00 90.56 81 ILE A C 1
ATOM 645 O O . ILE A 1 81 ? 15.075 1.499 -10.125 1.00 90.56 81 ILE A O 1
ATOM 649 N N . ALA A 1 82 ? 13.006 2.144 -9.567 1.00 90.75 82 ALA A N 1
ATOM 650 C CA . ALA A 1 82 ? 12.459 2.028 -10.911 1.00 90.75 82 ALA A CA 1
ATOM 651 C C . ALA A 1 82 ? 13.098 3.033 -11.884 1.00 90.75 82 ALA A C 1
ATOM 653 O O . ALA A 1 82 ? 13.003 4.250 -11.707 1.00 90.75 82 ALA A O 1
ATOM 654 N N . SER A 1 83 ? 13.666 2.516 -12.976 1.00 87.81 83 SER A N 1
ATOM 655 C CA . SER A 1 83 ? 14.047 3.330 -14.131 1.00 87.81 83 SER A CA 1
ATOM 656 C C . SER A 1 83 ? 12.808 3.909 -14.828 1.00 87.81 83 SER A C 1
ATOM 658 O O . SER A 1 83 ? 11.688 3.422 -14.650 1.00 87.81 83 SER A O 1
ATOM 660 N N . ASN A 1 84 ? 12.997 4.939 -15.659 1.00 87.06 84 ASN A N 1
ATOM 661 C CA . ASN A 1 84 ? 11.897 5.615 -16.364 1.00 87.06 84 ASN A CA 1
ATOM 662 C C . ASN A 1 84 ? 11.016 4.647 -17.175 1.00 87.06 84 ASN A C 1
ATOM 664 O O . ASN A 1 84 ? 9.799 4.788 -17.195 1.00 87.06 84 ASN A O 1
ATOM 668 N N . GLU A 1 85 ? 11.616 3.621 -17.778 1.00 86.44 85 GLU A N 1
ATOM 669 C CA . GLU A 1 85 ? 10.926 2.596 -18.577 1.00 86.44 85 GLU A CA 1
ATOM 670 C C . GLU A 1 85 ? 10.031 1.657 -17.744 1.00 86.44 85 GLU A C 1
ATOM 672 O O . GLU A 1 85 ? 9.170 0.958 -18.289 1.00 86.44 85 GLU A O 1
ATOM 677 N N . LEU A 1 86 ? 10.241 1.618 -16.424 1.00 90.06 86 LEU A N 1
ATOM 678 C CA . LEU A 1 86 ? 9.522 0.762 -15.481 1.00 90.06 86 LEU A CA 1
ATOM 679 C C . LEU A 1 86 ? 8.421 1.507 -14.721 1.00 90.06 86 LEU A C 1
ATOM 681 O O . LEU A 1 86 ? 7.571 0.852 -14.118 1.00 90.06 86 LEU A O 1
ATOM 685 N N . LYS A 1 87 ? 8.384 2.845 -14.768 1.00 90.75 87 LYS A N 1
ATOM 686 C CA . LYS A 1 87 ? 7.420 3.665 -14.011 1.00 90.75 87 LYS A CA 1
ATOM 687 C C . LYS A 1 87 ? 5.969 3.306 -14.326 1.00 90.75 87 LYS A C 1
ATOM 689 O O . LYS A 1 87 ? 5.196 3.056 -13.406 1.00 90.75 87 LYS A O 1
ATOM 694 N N . ASP A 1 88 ? 5.622 3.163 -15.602 1.00 91.94 88 ASP A N 1
ATOM 695 C CA . ASP A 1 88 ? 4.264 2.770 -16.012 1.00 91.94 88 ASP A CA 1
ATOM 696 C C . ASP A 1 88 ? 3.904 1.362 -15.522 1.00 91.94 88 ASP A C 1
ATOM 698 O O . ASP A 1 88 ? 2.781 1.091 -15.091 1.00 91.94 88 ASP A O 1
ATOM 702 N N . THR A 1 89 ? 4.887 0.458 -15.536 1.00 93.12 89 THR A N 1
ATOM 703 C CA . THR A 1 89 ? 4.716 -0.913 -15.039 1.00 93.12 89 THR A CA 1
ATOM 704 C C . THR A 1 89 ? 4.501 -0.912 -13.525 1.00 93.12 89 THR A C 1
ATOM 706 O O . THR A 1 89 ? 3.628 -1.626 -13.034 1.00 93.12 89 THR A O 1
ATOM 709 N N . LEU A 1 90 ? 5.237 -0.074 -12.787 1.00 94.94 90 LEU A N 1
ATOM 710 C CA . LEU A 1 90 ? 5.069 0.107 -11.348 1.00 94.94 90 LEU A CA 1
ATOM 711 C C . LEU A 1 90 ? 3.684 0.677 -11.011 1.00 94.94 90 LEU A C 1
ATOM 713 O O . LEU A 1 90 ? 3.030 0.161 -10.110 1.00 94.94 90 LEU A O 1
ATOM 717 N N . ILE A 1 91 ? 3.199 1.676 -11.756 1.00 95.38 91 ILE A N 1
ATOM 718 C CA . ILE A 1 91 ? 1.853 2.246 -11.570 1.00 95.38 91 ILE A CA 1
ATOM 719 C C . ILE A 1 91 ? 0.783 1.161 -11.711 1.00 95.38 91 ILE A C 1
ATOM 721 O O . ILE A 1 91 ? -0.090 1.022 -10.849 1.00 95.38 91 ILE A O 1
ATOM 725 N N . LEU A 1 92 ? 0.859 0.365 -12.780 1.00 94.25 92 LEU A N 1
ATOM 726 C CA . LEU A 1 92 ? -0.077 -0.734 -13.003 1.00 94.25 92 LEU A CA 1
ATOM 727 C C . LEU A 1 92 ? 0.022 -1.783 -11.896 1.00 94.25 92 LEU A C 1
ATOM 729 O O . LEU A 1 92 ? -1.007 -2.189 -11.360 1.00 94.25 92 LEU A O 1
ATOM 733 N N . PHE A 1 93 ? 1.237 -2.170 -11.507 1.00 95.56 93 PHE A N 1
ATOM 734 C CA . PHE A 1 93 ? 1.460 -3.121 -10.424 1.00 95.56 93 PHE A CA 1
ATOM 735 C C . PHE A 1 93 ? 0.848 -2.637 -9.103 1.00 95.56 93 PHE A C 1
ATOM 737 O O . PHE A 1 93 ? 0.071 -3.370 -8.492 1.00 95.56 93 PHE A O 1
ATOM 744 N N . VAL A 1 94 ? 1.113 -1.394 -8.692 1.00 96.06 94 VAL A N 1
ATOM 745 C CA . VAL A 1 94 ? 0.549 -0.819 -7.462 1.00 96.06 94 VAL A CA 1
ATOM 746 C C . VAL A 1 94 ? -0.975 -0.849 -7.510 1.00 96.06 94 VAL A C 1
ATOM 748 O O . VAL A 1 94 ? -1.595 -1.284 -6.545 1.00 96.06 94 VAL A O 1
ATOM 751 N N . LYS A 1 95 ? -1.599 -0.504 -8.645 1.00 94.94 95 LYS A N 1
ATOM 752 C CA . LYS A 1 95 ? -3.060 -0.616 -8.798 1.00 94.94 95 LYS A CA 1
ATOM 753 C C . LYS A 1 95 ? -3.581 -2.037 -8.571 1.00 94.94 95 LYS A C 1
ATOM 755 O O . LYS A 1 95 ? -4.654 -2.174 -7.996 1.00 94.94 95 LYS A O 1
ATOM 760 N N . THR A 1 96 ? -2.851 -3.075 -8.991 1.00 94.88 96 THR A N 1
ATOM 761 C CA . THR A 1 96 ? -3.245 -4.478 -8.733 1.00 94.88 96 THR A CA 1
ATOM 762 C C . THR A 1 96 ? -3.136 -4.890 -7.265 1.00 94.88 96 THR A C 1
ATOM 764 O O . THR A 1 96 ? -3.682 -5.918 -6.882 1.00 94.88 96 THR A O 1
ATOM 767 N N . ARG A 1 97 ? -2.432 -4.105 -6.444 1.00 95.94 97 ARG A N 1
ATOM 768 C CA . ARG A 1 97 ? -2.279 -4.319 -4.999 1.00 95.94 97 ARG A CA 1
ATOM 769 C C . ARG A 1 97 ? -3.238 -3.478 -4.165 1.00 95.94 97 ARG A C 1
ATOM 771 O O . ARG A 1 97 ? -3.209 -3.577 -2.945 1.00 95.94 97 ARG A O 1
ATOM 778 N N . LEU A 1 98 ? -4.075 -2.657 -4.793 1.00 96.12 98 LEU A N 1
ATOM 779 C CA . LEU A 1 98 ? -5.101 -1.882 -4.108 1.00 96.12 98 LEU A CA 1
ATOM 780 C C . LEU A 1 98 ? -6.437 -2.614 -4.170 1.00 96.12 98 LEU A C 1
ATOM 782 O O . LEU A 1 98 ? -6.894 -2.991 -5.248 1.00 96.12 98 LEU A O 1
ATOM 786 N N . GLU A 1 99 ? -7.090 -2.728 -3.021 1.00 95.75 99 GLU A N 1
ATOM 787 C CA . GLU A 1 99 ? -8.397 -3.363 -2.861 1.00 95.75 99 GLU A CA 1
ATOM 788 C C . GLU A 1 99 ? -9.338 -2.469 -2.041 1.00 95.75 99 GLU A C 1
ATOM 790 O O . GLU A 1 99 ? -8.924 -1.446 -1.487 1.00 95.75 99 GLU A O 1
ATOM 795 N N . GLY A 1 100 ? -10.623 -2.831 -2.009 1.00 94.06 100 GLY A N 1
ATOM 796 C CA . GLY A 1 100 ? -11.648 -2.154 -1.211 1.00 94.06 100 GLY A CA 1
ATOM 797 C C . GLY A 1 100 ? -11.627 -0.628 -1.345 1.00 94.06 100 GLY A C 1
ATOM 798 O O . GLY A 1 100 ? -11.510 -0.077 -2.445 1.00 94.06 100 GLY A O 1
ATOM 799 N N . LYS A 1 101 ? -11.673 0.056 -0.196 1.00 92.69 101 LYS A N 1
ATOM 800 C CA . LYS A 1 101 ? -11.682 1.522 -0.107 1.00 92.69 101 LYS A CA 1
ATOM 801 C C . LYS A 1 101 ? -10.465 2.149 -0.784 1.00 92.69 101 LYS A C 1
ATOM 803 O O . LYS A 1 101 ? -10.593 3.199 -1.409 1.00 92.69 101 LYS A O 1
ATOM 808 N N . ALA A 1 102 ? -9.286 1.535 -0.668 1.00 94.50 102 ALA A N 1
ATOM 809 C CA . ALA A 1 102 ? -8.078 2.066 -1.292 1.00 94.50 102 ALA A CA 1
ATOM 810 C C . ALA A 1 102 ? -8.144 2.015 -2.824 1.00 94.50 102 ALA A C 1
ATOM 812 O O . ALA A 1 102 ? -7.638 2.924 -3.477 1.00 94.50 102 ALA A O 1
ATOM 813 N N . ARG A 1 103 ? -8.790 1.003 -3.418 1.00 95.06 103 ARG A N 1
ATOM 814 C CA . ARG A 1 103 ? -8.980 0.943 -4.875 1.00 95.06 103 ARG A CA 1
ATOM 815 C C . ARG A 1 103 ? -10.001 1.963 -5.368 1.00 95.06 103 ARG A C 1
ATOM 817 O O . ARG A 1 103 ? -9.756 2.587 -6.397 1.00 95.06 103 ARG A O 1
ATOM 824 N N . GLU A 1 104 ? -11.102 2.138 -4.639 1.00 93.81 104 GLU A N 1
ATOM 825 C CA . GLU A 1 104 ? -12.213 3.035 -4.999 1.00 93.81 104 GLU A CA 1
ATOM 826 C C . GLU A 1 104 ? -11.799 4.506 -5.103 1.00 93.81 104 GLU A C 1
ATOM 828 O O . GLU A 1 104 ? -12.305 5.242 -5.947 1.00 93.81 104 GLU A O 1
ATOM 833 N N . ILE A 1 105 ? -10.868 4.948 -4.255 1.00 94.06 105 ILE A N 1
ATOM 834 C CA . ILE A 1 105 ? -10.412 6.345 -4.238 1.00 94.06 105 ILE A CA 1
ATOM 835 C C . ILE A 1 105 ? -9.388 6.669 -5.331 1.00 94.06 105 ILE A C 1
ATOM 837 O O . ILE A 1 105 ? -9.134 7.849 -5.581 1.00 94.06 105 ILE A O 1
ATOM 841 N N . ILE A 1 106 ? -8.770 5.659 -5.952 1.00 94.19 106 ILE A N 1
ATOM 842 C CA . ILE A 1 106 ? -7.733 5.855 -6.968 1.00 94.19 106 ILE A CA 1
ATOM 843 C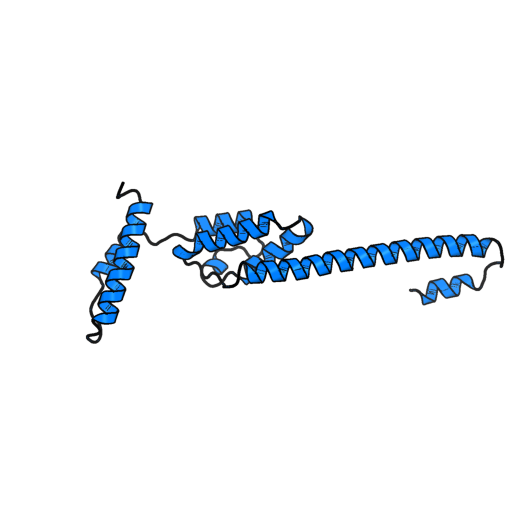 C . ILE A 1 106 ? -8.373 5.961 -8.357 1.00 94.19 106 ILE A C 1
ATOM 845 O O . ILE A 1 106 ? -9.163 5.093 -8.731 1.00 94.19 106 ILE A O 1
ATOM 849 N N . PRO A 1 107 ? -8.007 6.979 -9.162 1.00 90.44 107 PRO A N 1
ATOM 850 C CA . PRO A 1 107 ? -8.545 7.147 -10.506 1.00 90.44 107 PRO A CA 1
ATOM 851 C C . PRO A 1 107 ? -8.215 5.955 -11.411 1.00 90.44 107 PRO A C 1
ATOM 853 O O . PRO A 1 107 ? -7.288 5.176 -11.168 1.00 90.44 107 PRO A O 1
ATOM 856 N N . GLU A 1 108 ? -8.964 5.822 -12.504 1.00 87.75 108 GLU A N 1
ATOM 857 C CA . GLU A 1 108 ? -8.745 4.743 -13.465 1.00 87.75 108 GLU A CA 1
ATOM 858 C C . GLU A 1 108 ? -7.366 4.846 -14.131 1.00 87.75 108 GLU A C 1
ATOM 860 O O . GLU A 1 108 ? -6.669 3.838 -14.239 1.00 87.75 108 GLU A O 1
ATOM 865 N N . ASN A 1 109 ? -6.925 6.061 -14.463 1.00 87.88 10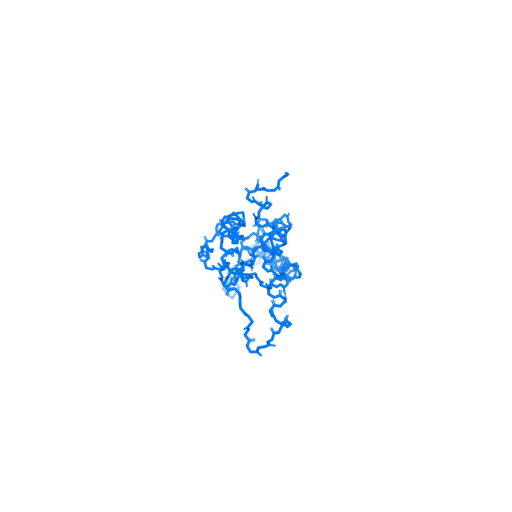9 ASN A N 1
ATOM 866 C CA . ASN A 1 109 ? -5.648 6.330 -15.127 1.00 87.88 109 ASN A CA 1
ATOM 867 C C . ASN A 1 109 ? -4.792 7.303 -14.296 1.00 87.88 109 ASN A C 1
ATOM 869 O O . ASN A 1 109 ? -4.761 8.495 -14.599 1.00 87.88 109 ASN A O 1
ATOM 873 N N . PRO A 1 110 ? -4.142 6.839 -13.213 1.00 88.31 110 PRO A N 1
ATOM 874 C CA . PRO A 1 110 ? -3.213 7.668 -12.455 1.00 88.31 110 PRO A CA 1
ATOM 875 C C . PRO A 1 110 ? -1.954 7.955 -13.281 1.00 88.31 110 PRO A C 1
ATOM 877 O O . PRO A 1 110 ? -1.397 7.054 -13.904 1.00 88.31 110 PRO A O 1
ATOM 880 N N . THR A 1 111 ? -1.508 9.210 -13.260 1.00 88.62 111 THR A N 1
ATOM 881 C CA . THR A 1 111 ? -0.387 9.702 -14.075 1.00 88.62 111 THR A CA 1
ATOM 882 C C . THR A 1 111 ? 0.976 9.398 -13.456 1.00 88.62 111 THR A C 1
ATOM 884 O O . THR A 1 111 ? 1.967 9.282 -14.169 1.00 88.62 111 THR A O 1
ATOM 887 N N . SER A 1 112 ? 1.047 9.285 -12.126 1.00 93.19 112 SER A N 1
ATOM 888 C CA . SER A 1 112 ? 2.294 9.025 -11.410 1.00 93.19 112 SER A CA 1
ATOM 889 C C . SER A 1 112 ? 2.072 8.278 -10.094 1.00 93.19 112 SER A C 1
ATOM 891 O O . SER A 1 112 ? 0.984 8.292 -9.514 1.00 93.19 112 SER A O 1
ATOM 893 N N . ILE A 1 113 ? 3.139 7.657 -9.585 1.00 94.69 113 ILE A N 1
ATOM 894 C CA . ILE A 1 113 ? 3.158 7.054 -8.246 1.00 94.69 113 ILE A CA 1
ATOM 895 C C . ILE A 1 113 ? 2.940 8.102 -7.148 1.00 94.69 113 ILE A C 1
ATOM 897 O O . ILE A 1 113 ? 2.210 7.852 -6.189 1.00 94.69 113 ILE A O 1
ATOM 901 N N . GLN A 1 114 ? 3.500 9.299 -7.316 1.00 94.69 114 GLN A N 1
ATOM 902 C CA . GLN A 1 114 ? 3.352 10.393 -6.356 1.00 94.69 114 GLN A CA 1
ATOM 903 C C . GLN A 1 114 ? 1.895 10.860 -6.236 1.00 94.69 114 GLN A C 1
ATOM 905 O O . GLN A 1 114 ? 1.425 11.153 -5.133 1.00 94.69 114 GLN A O 1
ATOM 910 N N . ASP A 1 115 ? 1.142 10.848 -7.339 1.00 93.81 115 ASP A N 1
ATOM 911 C CA . ASP A 1 115 ? -0.293 11.140 -7.312 1.00 93.81 115 ASP A CA 1
ATOM 912 C C . ASP A 1 115 ? -1.065 10.090 -6.507 1.00 93.81 115 ASP A C 1
ATOM 914 O O . ASP A 1 115 ? -1.913 10.448 -5.687 1.00 93.81 115 ASP A O 1
ATOM 918 N N . ILE A 1 116 ? -0.738 8.803 -6.681 1.00 95.25 116 ILE A N 1
ATOM 919 C CA . ILE A 1 116 ? -1.340 7.713 -5.898 1.00 95.25 116 ILE A CA 1
ATOM 920 C C . ILE A 1 116 ? -1.058 7.927 -4.409 1.00 95.25 116 ILE A C 1
ATOM 922 O O . ILE A 1 116 ? -1.999 7.964 -3.615 1.00 95.25 116 ILE A O 1
ATOM 926 N N . ILE A 1 117 ? 0.204 8.144 -4.026 1.00 95.75 117 ILE A N 1
ATOM 927 C CA . ILE A 1 117 ? 0.601 8.376 -2.628 1.00 95.75 117 ILE A CA 1
ATOM 928 C C . ILE A 1 117 ? -0.169 9.559 -2.035 1.00 95.75 117 ILE A C 1
ATOM 930 O O . ILE A 1 117 ? -0.735 9.454 -0.944 1.00 95.75 117 ILE A O 1
ATOM 934 N N . LYS A 1 118 ? -0.244 10.678 -2.761 1.00 95.25 118 LYS A N 1
ATOM 935 C CA . LYS A 1 118 ? -0.963 11.877 -2.320 1.00 95.25 118 LYS A CA 1
ATOM 936 C C . LYS A 1 118 ? -2.449 11.601 -2.101 1.00 95.25 118 LYS A C 1
ATOM 938 O O . LYS A 1 118 ? -3.013 12.059 -1.107 1.00 95.25 118 LYS A O 1
ATOM 943 N N . ILE A 1 119 ? -3.098 10.864 -3.002 1.00 95.69 119 ILE A N 1
ATOM 944 C CA . ILE A 1 119 ? -4.517 10.516 -2.861 1.00 95.69 119 ILE A CA 1
ATOM 945 C C . ILE A 1 119 ? -4.729 9.612 -1.645 1.00 95.69 119 ILE A C 1
ATOM 947 O O . ILE A 1 119 ? -5.620 9.898 -0.842 1.00 95.69 119 ILE A O 1
ATOM 951 N N . LEU A 1 120 ? -3.893 8.584 -1.466 1.00 95.44 120 LEU A N 1
ATOM 952 C CA . LEU A 1 120 ? -3.972 7.679 -0.318 1.00 95.44 120 LEU A CA 1
ATOM 953 C C . LEU A 1 120 ? -3.809 8.451 1.003 1.00 95.44 120 LEU A C 1
ATOM 955 O O . LEU A 1 120 ? -4.699 8.370 1.847 1.00 95.44 120 LEU A O 1
ATOM 959 N N . LYS A 1 121 ? -2.765 9.286 1.147 1.00 93.56 121 LYS A N 1
ATOM 960 C CA . LYS A 1 121 ? -2.539 10.132 2.344 1.00 93.56 121 LYS A CA 1
ATOM 961 C C . LYS A 1 121 ? -3.714 11.075 2.635 1.00 93.56 121 LYS A C 1
ATOM 963 O O . LYS A 1 121 ? -4.047 11.331 3.789 1.00 93.56 121 LYS A O 1
ATOM 968 N N . ASN A 1 122 ? -4.360 11.600 1.595 1.00 92.81 122 ASN A N 1
ATOM 969 C CA . ASN A 1 122 ? -5.457 12.553 1.760 1.00 92.81 122 ASN A CA 1
ATOM 970 C C . ASN A 1 122 ? -6.795 11.893 2.117 1.00 92.81 122 ASN A C 1
ATOM 972 O O . ASN A 1 122 ? -7.594 12.493 2.840 1.00 92.81 122 ASN A O 1
ATOM 976 N N . LYS A 1 123 ? -7.072 10.703 1.576 1.00 92.88 123 LYS A N 1
ATOM 977 C CA . LYS A 1 123 ? -8.386 10.043 1.663 1.00 92.88 123 LYS A CA 1
ATOM 978 C C . LYS A 1 123 ? -8.444 8.927 2.705 1.00 92.88 123 LYS A C 1
ATOM 980 O O . LYS A 1 123 ? -9.532 8.629 3.202 1.00 92.88 123 LYS A O 1
ATOM 985 N N . ILE A 1 124 ? -7.313 8.319 3.047 1.00 92.50 124 ILE A N 1
ATOM 986 C CA . ILE A 1 124 ? -7.221 7.303 4.095 1.00 92.50 124 ILE A CA 1
ATOM 987 C C . ILE A 1 124 ? -6.744 7.996 5.361 1.00 92.50 124 ILE A C 1
ATOM 989 O O . ILE A 1 124 ? -5.579 8.351 5.501 1.00 92.50 124 ILE A O 1
ATOM 993 N N . LYS A 1 125 ? -7.682 8.206 6.278 1.00 86.38 125 LYS A N 1
ATOM 994 C CA . LYS A 1 125 ? -7.424 8.779 7.594 1.00 86.38 125 LYS A CA 1
ATOM 995 C C . LYS A 1 125 ? -8.023 7.871 8.660 1.00 86.38 125 LYS A C 1
ATOM 997 O O . LYS A 1 125 ? -9.042 7.230 8.376 1.00 86.38 125 LYS A O 1
ATOM 1002 N N . PRO A 1 126 ? -7.418 7.823 9.857 1.00 84.19 126 PRO A N 1
ATOM 1003 C CA . PRO A 1 126 ? -8.080 7.278 11.030 1.00 84.19 126 PRO A CA 1
ATOM 1004 C C . PRO A 1 126 ? -9.440 7.947 11.232 1.00 84.19 126 PRO A C 1
ATOM 1006 O O . PRO A 1 126 ? -9.669 9.077 10.786 1.00 84.19 126 PRO A O 1
ATOM 1009 N N . GLU A 1 127 ? -10.348 7.238 11.891 1.00 85.19 127 GLU A N 1
ATOM 1010 C CA . GLU A 1 127 ? -11.591 7.848 12.358 1.00 85.19 127 GLU A CA 1
ATOM 1011 C C . GLU A 1 127 ? -11.277 8.996 13.325 1.00 85.19 127 GLU A C 1
ATOM 1013 O O . GLU A 1 127 ? -10.211 9.024 13.929 1.00 85.19 127 GLU A O 1
ATOM 1018 N N . ASN A 1 128 ? -12.177 9.969 13.454 1.00 86.75 128 ASN A N 1
ATOM 1019 C CA . ASN A 1 128 ? -11.968 11.040 14.426 1.00 86.75 128 ASN A CA 1
ATOM 1020 C C . ASN A 1 128 ? -12.256 10.544 15.853 1.00 86.75 128 ASN A C 1
ATOM 1022 O O . ASN A 1 128 ? -13.024 9.595 16.057 1.00 86.75 128 ASN A O 1
ATOM 1026 N N . SER A 1 129 ? -11.696 11.235 16.842 1.00 88.44 129 SER A N 1
ATOM 1027 C CA . SER A 1 129 ? -11.844 10.875 18.259 1.00 88.44 129 SER A CA 1
ATOM 1028 C C . SER A 1 129 ? -13.311 10.774 18.693 1.00 88.44 129 SER A C 1
ATOM 1030 O O . SER A 1 129 ? -13.696 9.871 19.434 1.00 88.44 129 SER A O 1
ATOM 1032 N N . LYS A 1 130 ? -14.173 11.653 18.165 1.00 89.06 130 LYS A N 1
ATOM 1033 C CA . LYS A 1 130 ? -15.616 11.679 18.459 1.00 89.06 130 LYS A CA 1
ATOM 1034 C C . LYS A 1 130 ? -16.346 10.415 18.005 1.00 89.06 130 LYS A C 1
ATOM 1036 O O . LYS A 1 130 ? -17.218 9.932 18.723 1.00 89.06 130 LYS A O 1
ATOM 1041 N N . VAL A 1 131 ? -16.022 9.888 16.825 1.00 90.06 131 VAL A N 1
ATOM 1042 C CA . VAL A 1 131 ? -16.623 8.656 16.297 1.00 90.06 131 VAL A CA 1
ATOM 1043 C C . VAL A 1 131 ? -16.170 7.463 17.126 1.00 90.06 131 VAL A C 1
ATOM 1045 O O . VAL A 1 131 ? -17.008 6.643 17.500 1.00 90.06 131 VAL A O 1
ATOM 1048 N N . VAL A 1 132 ? -14.884 7.395 17.479 1.00 90.12 132 VAL A N 1
ATOM 1049 C CA . VAL A 1 132 ? -14.356 6.311 18.319 1.00 90.12 132 VAL A CA 1
ATOM 1050 C C . VAL A 1 132 ? -14.986 6.349 19.716 1.00 90.12 132 VAL A C 1
ATOM 1052 O O . VAL A 1 132 ? -15.498 5.334 20.183 1.00 90.12 132 VAL A O 1
ATOM 1055 N N . ALA A 1 133 ? -15.069 7.527 20.344 1.00 90.12 133 ALA A N 1
ATOM 1056 C CA . ALA A 1 133 ? -15.749 7.708 21.628 1.00 90.12 133 ALA A CA 1
ATOM 1057 C C . ALA A 1 133 ? -17.237 7.320 21.562 1.00 90.12 133 ALA A C 1
ATOM 1059 O O . ALA A 1 133 ? -17.755 6.671 22.471 1.00 90.12 133 ALA A O 1
ATOM 1060 N N . GLY A 1 134 ? -17.918 7.657 20.461 1.00 91.56 134 GLY A N 1
ATOM 1061 C CA . GLY A 1 134 ? -19.289 7.220 20.205 1.00 91.56 134 GLY A CA 1
ATOM 1062 C C . GLY A 1 134 ? -19.419 5.695 20.149 1.00 91.56 134 GLY A C 1
ATOM 1063 O O . GLY A 1 134 ? -20.310 5.139 20.786 1.00 91.56 134 GLY A O 1
ATOM 1064 N N . LYS A 1 135 ? -18.503 5.003 19.458 1.00 91.56 135 LYS A N 1
ATOM 1065 C CA . LYS A 1 135 ? -18.483 3.531 19.395 1.00 91.56 135 LYS A CA 1
ATOM 1066 C C . LYS A 1 135 ? -18.288 2.904 20.774 1.00 91.56 135 LYS A C 1
ATOM 1068 O O . LYS A 1 135 ? -19.034 1.986 21.111 1.00 91.56 135 LYS A O 1
ATOM 1073 N N . ILE A 1 136 ? -17.367 3.440 21.580 1.00 91.12 136 ILE A N 1
ATOM 1074 C CA . ILE A 1 136 ? -17.148 3.007 22.971 1.00 91.12 136 ILE A CA 1
ATOM 1075 C C . ILE A 1 136 ? -18.431 3.174 23.793 1.00 91.12 136 ILE A C 1
ATOM 1077 O O . ILE A 1 136 ? -18.846 2.241 24.472 1.00 91.12 136 ILE A O 1
ATOM 1081 N N . ALA A 1 137 ? -19.104 4.324 23.692 1.00 91.50 137 ALA A N 1
ATOM 1082 C CA . ALA A 1 137 ? -20.341 4.585 24.430 1.00 91.50 137 ALA A CA 1
ATOM 1083 C C . ALA A 1 137 ? -21.491 3.633 24.046 1.00 91.50 137 ALA A C 1
ATOM 1085 O O . ALA A 1 137 ? -22.369 3.358 24.860 1.00 91.50 137 ALA A O 1
ATOM 1086 N N . THR A 1 138 ? -21.491 3.128 22.809 1.00 93.19 138 THR A N 1
ATOM 1087 C CA . THR A 1 138 ? -22.487 2.160 22.319 1.00 93.19 138 THR A CA 1
ATOM 1088 C C . THR A 1 138 ? -22.090 0.698 22.5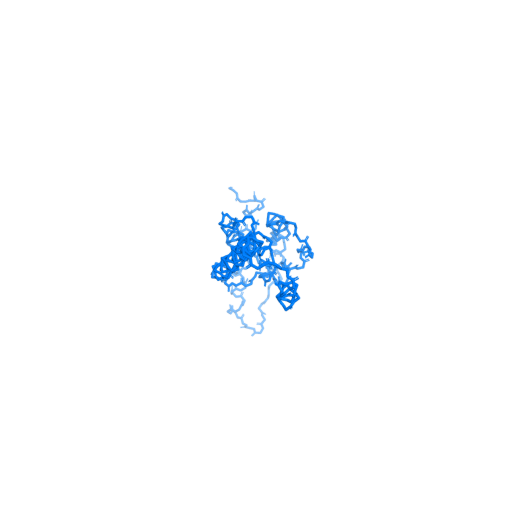17 1.00 93.19 138 THR A C 1
ATOM 1090 O O . THR A 1 138 ? -22.883 -0.189 22.193 1.00 93.19 138 THR A O 1
ATOM 1093 N N . LEU A 1 139 ? -20.879 0.422 23.011 1.00 91.62 139 LEU A N 1
ATOM 1094 C CA . LEU A 1 139 ? -20.405 -0.942 23.194 1.00 91.62 139 LEU A CA 1
ATOM 1095 C C . LEU A 1 139 ? -21.213 -1.630 24.297 1.00 91.62 139 LEU A C 1
ATOM 1097 O O . LEU A 1 139 ? -21.386 -1.101 25.392 1.00 91.62 139 LEU A O 1
ATOM 1101 N N . GLN A 1 140 ? -21.701 -2.831 24.011 1.00 89.94 140 GLN A N 1
ATOM 1102 C CA . GLN A 1 140 ? -22.476 -3.632 24.953 1.00 89.94 140 GLN A CA 1
ATOM 1103 C C . GLN A 1 140 ? -22.022 -5.081 24.874 1.00 89.94 140 GLN A C 1
ATOM 1105 O O . GLN A 1 140 ? -21.669 -5.568 23.798 1.00 89.94 140 GLN A O 1
ATOM 1110 N N . ILE A 1 141 ? -22.068 -5.775 26.009 1.00 90.06 141 ILE A N 1
ATOM 1111 C CA . ILE A 1 141 ? -21.814 -7.213 26.056 1.00 90.06 141 ILE A CA 1
ATOM 1112 C C . ILE A 1 141 ? -22.939 -7.906 25.288 1.00 90.06 141 ILE A C 1
ATOM 1114 O O . ILE A 1 141 ? -24.116 -7.779 25.632 1.00 90.06 141 ILE A O 1
ATOM 1118 N N . ARG A 1 142 ? -22.579 -8.638 24.235 1.00 88.19 142 ARG A N 1
ATOM 1119 C CA . ARG A 1 142 ? -23.508 -9.464 23.461 1.00 88.19 142 ARG A CA 1
ATOM 1120 C C . ARG A 1 142 ? -23.291 -10.918 23.839 1.00 88.19 142 ARG A C 1
ATOM 1122 O O . ARG A 1 142 ? -22.158 -11.340 24.018 1.00 88.19 142 ARG A O 1
ATOM 1129 N N . ASN A 1 143 ? -24.376 -11.678 23.970 1.00 87.81 143 ASN A N 1
ATOM 1130 C CA . ASN A 1 143 ? -24.332 -13.126 24.206 1.00 87.81 143 ASN A CA 1
ATOM 1131 C C . ASN A 1 143 ? -23.470 -13.570 25.411 1.00 87.81 143 ASN A C 1
ATOM 1133 O O . ASN A 1 143 ? -22.992 -14.699 25.426 1.00 87.81 143 ASN A O 1
ATOM 1137 N N . ASN A 1 144 ? -23.277 -12.704 26.415 1.00 90.19 144 ASN A N 1
ATOM 1138 C CA . ASN A 1 144 ? -22.359 -12.925 27.543 1.00 90.19 144 ASN A CA 1
ATOM 1139 C C . ASN A 1 144 ? -20.903 -13.221 27.128 1.00 90.19 144 ASN A C 1
ATOM 1141 O O . ASN A 1 144 ? -20.161 -13.833 27.897 1.00 90.19 144 ASN A O 1
ATOM 1145 N N . ASP A 1 145 ? -20.475 -12.783 25.940 1.00 92.50 145 ASP A N 1
ATOM 1146 C CA . ASP A 1 145 ? -19.080 -12.892 25.520 1.00 92.50 145 ASP A CA 1
ATOM 1147 C C . ASP A 1 145 ? -18.267 -11.713 26.070 1.00 92.50 145 ASP A C 1
ATOM 1149 O O . ASP A 1 145 ? -18.107 -10.655 25.454 1.00 92.50 145 ASP A O 1
ATOM 1153 N N . TYR A 1 146 ? -17.784 -11.891 27.297 1.00 91.50 146 TYR A N 1
ATOM 1154 C CA . TYR A 1 146 ? -16.947 -10.905 27.975 1.00 91.50 146 TYR A CA 1
ATOM 1155 C C . TYR A 1 146 ? -15.553 -10.792 27.351 1.00 91.50 146 TYR A C 1
ATOM 1157 O O . TYR A 1 146 ? -14.944 -9.729 27.436 1.00 91.50 146 TYR A O 1
ATOM 1165 N N . ALA A 1 147 ? -15.050 -11.856 26.719 1.00 92.25 147 ALA A N 1
ATOM 1166 C CA . ALA A 1 147 ? -13.730 -11.851 26.100 1.00 92.25 147 ALA A CA 1
ATOM 1167 C C . ALA A 1 147 ? -13.735 -11.004 24.822 1.00 92.25 147 ALA A C 1
ATOM 1169 O O . ALA A 1 147 ? -12.871 -10.143 24.648 1.00 92.25 147 ALA A O 1
ATOM 1170 N N . GLU A 1 148 ? -14.742 -11.191 23.965 1.00 90.62 148 GLU A N 1
ATOM 1171 C CA . GLU A 1 148 ? -14.944 -10.359 22.779 1.00 90.62 148 GLU A CA 1
ATOM 1172 C C . GLU A 1 148 ? -15.206 -8.900 23.170 1.00 90.62 148 GLU A C 1
ATOM 1174 O O . GLU A 1 148 ? -14.631 -7.985 22.580 1.00 90.62 148 GLU A O 1
ATOM 1179 N N . PHE A 1 149 ? -16.022 -8.669 24.204 1.00 92.00 149 PHE A N 1
ATOM 1180 C CA . PHE A 1 149 ? -16.259 -7.321 24.713 1.00 92.00 149 PHE A CA 1
ATOM 1181 C C . PHE A 1 149 ? -14.964 -6.648 25.187 1.00 92.00 149 PHE A C 1
ATOM 1183 O O . PHE A 1 149 ? -14.660 -5.554 24.717 1.00 92.00 149 PHE A O 1
ATOM 1190 N N . SER A 1 150 ? -14.184 -7.291 26.065 1.00 92.00 150 SER A N 1
ATOM 1191 C CA . SER A 1 150 ? -12.912 -6.741 26.557 1.00 92.00 150 SER A CA 1
ATOM 1192 C C . SER A 1 150 ? -11.951 -6.422 25.417 1.00 92.00 150 SER A C 1
ATOM 1194 O O . SER A 1 150 ? -11.417 -5.317 25.374 1.00 92.00 150 SER A O 1
ATOM 1196 N N . LYS A 1 151 ? -11.804 -7.336 24.452 1.00 93.06 151 LYS A N 1
ATOM 1197 C CA . LYS A 1 151 ? -10.968 -7.114 23.269 1.00 93.06 151 LYS A CA 1
ATOM 1198 C C . LYS A 1 151 ? -11.412 -5.875 22.481 1.00 93.06 151 LYS A C 1
ATOM 1200 O O . LYS A 1 151 ? -10.588 -5.034 22.142 1.00 93.06 151 LYS A O 1
ATOM 1205 N N . ASN A 1 152 ? -12.710 -5.738 22.220 1.00 91.56 152 ASN A N 1
ATOM 1206 C CA . ASN A 1 152 ? -13.247 -4.599 21.474 1.00 91.56 152 ASN A CA 1
ATOM 1207 C C . ASN A 1 152 ? -13.085 -3.271 22.236 1.00 91.56 152 ASN A C 1
ATOM 1209 O O . ASN A 1 152 ? -12.857 -2.234 21.614 1.00 91.56 152 ASN A O 1
ATOM 1213 N N . VAL A 1 153 ? -13.205 -3.285 23.571 1.00 93.06 153 VAL A N 1
ATOM 1214 C CA . VAL A 1 153 ? -12.941 -2.103 24.408 1.00 93.06 153 VAL A CA 1
ATOM 1215 C C . VAL A 1 153 ? -11.477 -1.684 24.293 1.00 93.06 153 VAL A C 1
ATOM 1217 O O . VAL A 1 153 ? -11.219 -0.504 24.070 1.00 93.06 153 VAL A O 1
ATOM 1220 N N . GLU A 1 154 ? -10.538 -2.624 24.412 1.00 92.94 154 GLU A N 1
ATOM 1221 C CA . GLU A 1 154 ? -9.100 -2.351 24.291 1.00 92.94 154 GLU A CA 1
ATOM 1222 C C . GLU A 1 154 ? -8.746 -1.802 22.902 1.00 92.94 154 GLU A C 1
ATOM 1224 O O . GLU A 1 154 ? -8.119 -0.750 22.799 1.00 92.94 154 GLU A O 1
ATOM 1229 N N . GLU A 1 155 ? -9.228 -2.434 21.827 1.00 91.56 1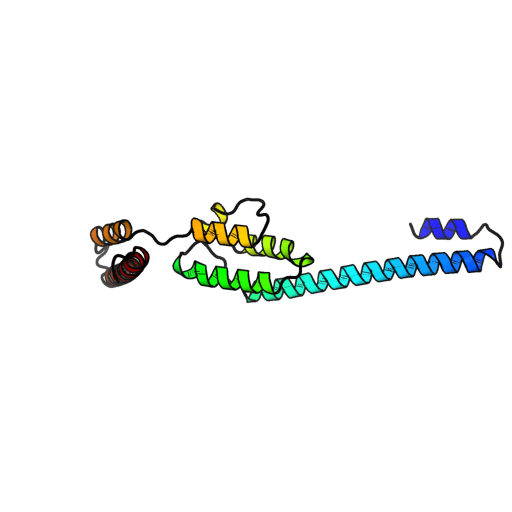55 GLU A N 1
ATOM 1230 C CA . GLU A 1 155 ? -8.978 -1.976 20.453 1.00 91.56 155 GLU A CA 1
ATOM 1231 C C . GLU A 1 155 ? -9.510 -0.554 20.198 1.00 91.56 155 GLU A C 1
ATOM 1233 O O . GLU A 1 155 ? -8.853 0.254 19.533 1.00 91.56 155 GLU A O 1
ATOM 1238 N N . LEU A 1 156 ? -10.689 -0.218 20.734 1.00 91.81 156 LEU A N 1
ATOM 1239 C CA . LEU A 1 156 ? -11.261 1.123 20.605 1.00 91.81 156 LEU A CA 1
ATOM 1240 C C . LEU A 1 156 ? -10.572 2.152 21.506 1.00 91.81 156 LEU A C 1
ATOM 1242 O O . LEU A 1 156 ? -10.465 3.311 21.107 1.00 91.81 156 LEU A O 1
ATOM 1246 N N . ALA A 1 157 ? -10.104 1.759 22.691 1.00 91.12 157 ALA A N 1
ATOM 1247 C CA . ALA A 1 157 ? -9.333 2.631 23.572 1.00 91.12 157 ALA A CA 1
ATOM 1248 C C . ALA A 1 157 ? -7.991 3.015 22.926 1.00 91.12 157 ALA A C 1
ATOM 1250 O O . ALA A 1 157 ? -7.688 4.205 22.824 1.00 91.12 157 ALA A O 1
ATOM 1251 N N . ASP A 1 158 ? -7.264 2.036 22.381 1.00 89.94 158 ASP A N 1
ATOM 1252 C CA . ASP A 1 158 ? -6.036 2.249 21.606 1.00 89.94 158 ASP A CA 1
ATOM 1253 C C . ASP A 1 158 ? -6.281 3.159 20.394 1.00 89.94 158 ASP A C 1
ATOM 1255 O O . ASP A 1 158 ? -5.486 4.053 20.084 1.00 89.94 158 ASP A O 1
ATOM 1259 N N . ALA A 1 159 ? -7.386 2.936 19.675 1.00 87.50 159 ALA A N 1
ATOM 1260 C CA . ALA A 1 159 ? -7.766 3.781 18.551 1.00 87.50 159 ALA A CA 1
ATOM 1261 C C . ALA A 1 159 ? -8.048 5.220 19.009 1.00 87.50 159 ALA A C 1
ATOM 1263 O O . ALA A 1 159 ? -7.584 6.163 18.368 1.00 87.50 159 ALA A O 1
ATOM 1264 N N . LEU A 1 160 ? -8.758 5.400 20.127 1.00 88.31 160 LEU A N 1
ATOM 1265 C CA . LEU A 1 160 ? -9.087 6.715 20.666 1.00 88.31 160 LEU A CA 1
ATOM 1266 C C . LEU A 1 160 ? -7.819 7.476 21.054 1.00 88.31 160 LEU A C 1
ATOM 1268 O O . LEU A 1 160 ? -7.648 8.614 20.618 1.00 88.31 160 LEU A O 1
ATOM 1272 N N . GLU A 1 161 ? -6.910 6.841 21.792 1.00 88.44 161 GLU A N 1
ATOM 1273 C CA . GLU A 1 161 ? -5.630 7.435 22.185 1.00 88.44 161 GLU A CA 1
ATOM 1274 C C . GLU A 1 161 ? -4.851 7.935 20.962 1.00 88.44 161 GLU A C 1
ATOM 1276 O O . GLU A 1 161 ? -4.488 9.111 20.885 1.00 88.44 161 GLU A O 1
ATOM 1281 N N . ARG A 1 162 ? -4.689 7.087 19.939 1.00 85.44 162 ARG A N 1
ATOM 1282 C CA . ARG A 1 162 ? -4.000 7.467 18.693 1.00 85.44 162 ARG A CA 1
ATOM 1283 C C . ARG A 1 162 ? -4.665 8.658 18.011 1.00 85.44 162 ARG A C 1
ATOM 1285 O O . ARG A 1 162 ? -3.974 9.550 17.523 1.00 85.44 162 ARG A O 1
ATOM 1292 N N . THR A 1 163 ? -5.996 8.688 17.960 1.00 86.06 163 THR A N 1
ATOM 1293 C CA . THR A 1 163 ? -6.727 9.785 17.306 1.00 86.06 163 THR A CA 1
ATOM 1294 C C . THR A 1 163 ? -6.606 11.102 18.064 1.00 86.06 163 THR A C 1
ATOM 1296 O O . THR A 1 163 ? -6.439 12.136 17.426 1.00 86.06 163 THR A O 1
ATOM 1299 N N . LEU A 1 164 ? -6.593 11.077 19.399 1.00 86.12 164 LEU A N 1
ATOM 1300 C CA . LEU A 1 164 ? -6.394 12.269 20.228 1.00 86.12 164 LEU A CA 1
ATOM 1301 C C . LEU A 1 164 ? -4.993 12.866 20.050 1.00 86.12 164 LEU A C 1
ATOM 1303 O O . LEU A 1 164 ? -4.860 14.088 19.951 1.00 86.12 164 LEU A O 1
ATOM 1307 N N . VAL A 1 165 ? -3.968 12.017 19.931 1.00 85.50 165 VAL A N 1
ATOM 1308 C CA . VAL A 1 165 ? -2.599 12.449 19.609 1.00 85.50 165 VAL A CA 1
ATOM 1309 C C . VAL A 1 165 ? -2.551 13.110 18.230 1.00 85.50 165 VAL A C 1
ATOM 1311 O O . VAL A 1 165 ? -2.002 14.201 18.085 1.00 85.50 165 VAL A O 1
ATOM 1314 N N . ILE A 1 166 ? -3.163 12.492 17.215 1.00 82.12 166 ILE A N 1
ATOM 1315 C CA . ILE A 1 166 ? -3.203 13.030 15.843 1.00 82.12 166 ILE A CA 1
ATOM 1316 C C . ILE A 1 166 ? -3.961 14.362 15.778 1.00 82.12 166 ILE A C 1
ATOM 1318 O O . ILE A 1 166 ? -3.573 15.260 15.032 1.00 82.12 166 ILE A O 1
ATOM 1322 N N . GLU A 1 167 ? -5.035 14.501 16.553 1.00 84.25 167 GLU A N 1
ATOM 1323 C CA . GLU A 1 167 ? -5.828 15.730 16.647 1.00 84.25 167 GLU A CA 1
ATOM 1324 C C . GLU A 1 167 ? -5.149 16.819 17.499 1.00 84.25 167 GLU A C 1
ATOM 1326 O O . GLU A 1 167 ? -5.648 17.943 17.557 1.00 84.25 167 GLU A O 1
ATOM 1331 N N . GLY A 1 168 ? -4.004 16.522 18.127 1.00 79.56 168 GLY A N 1
ATOM 1332 C CA . GLY A 1 168 ? -3.243 17.470 18.943 1.00 79.56 168 GLY A CA 1
ATOM 1333 C C . GLY A 1 168 ? -3.892 17.783 20.291 1.00 79.56 168 GLY A C 1
ATOM 1334 O O . GLY A 1 168 ? -3.606 18.822 20.880 1.00 79.56 168 GLY A O 1
ATOM 1335 N N . MET A 1 169 ? -4.783 16.914 20.776 1.00 74.50 169 MET A N 1
ATOM 1336 C CA . MET A 1 169 ? -5.485 17.102 22.050 1.00 74.50 169 MET A CA 1
ATOM 1337 C C . MET A 1 169 ? -4.649 16.682 23.265 1.00 74.50 169 MET A C 1
ATOM 1339 O O . MET A 1 169 ? -4.941 17.101 24.382 1.00 74.50 169 MET A O 1
ATOM 1343 N N . THR A 1 170 ? -3.613 15.872 23.051 1.00 59.72 170 THR A N 1
ATOM 1344 C CA . THR A 1 170 ? -2.686 15.402 24.084 1.00 59.72 170 THR A CA 1
ATOM 1345 C C . THR A 1 170 ? -1.251 15.644 23.611 1.00 59.72 170 THR A C 1
ATOM 1347 O O . THR A 1 170 ? -0.703 14.832 22.863 1.00 59.72 170 THR A O 1
ATOM 1350 N N . GLN A 1 171 ? -0.676 16.785 24.006 1.00 47.59 171 GLN A N 1
ATOM 1351 C CA . GLN A 1 171 ? 0.765 17.071 23.985 1.00 47.59 171 GLN A CA 1
ATOM 1352 C C . GLN A 1 171 ? 1.245 17.312 25.412 1.00 47.59 171 GLN A C 1
ATOM 1354 O O . GLN A 1 171 ? 0.498 17.981 26.163 1.00 47.59 171 GLN A O 1
#